Protein AF-A0A0S4UVV8-F1 (afdb_monomer_lite)

Foldseek 3Di:
DDDDWDWDFADDPPDPDTDDIDIGPDDPPDDPVNVVVVVVCVVVVVVLVVCLVPVLPLVVDPDDDPVSNVVSSVNSVVVSVVVVLVVVVVPDPDPDPDPPPPPCPPPAPPPDDPPPPDPDPDDPDPPDPDDDDDD

InterPro domains:
  IPR012337 Ribonuclease H-like superfamily [SSF53098] (10-92)
  IPR039365 Transposase IS701-like [PTHR33627] (4-98)

Organism: Ralstonia solanacearum (NCBI:txid305)

Secondary structure (DSSP, 8-state):
-PPP-EEEEE--TT-SS-SEEEEE---TT--HHHHHHHHHHHHHHHHHHHHHHHTS-GGG-----HHHHHHHHHHHHHHHHHHHHHHHHHTS-TT--S-S-----PPPPTT---TTS-S----------------

Structure (mmCIF, N/CA/C/O backbone):
data_AF-A0A0S4UVV8-F1
#
_entry.id   AF-A0A0S4UVV8-F1
#
loop_
_atom_site.group_PDB
_atom_site.id
_atom_site.type_symbol
_atom_site.label_atom_id
_atom_site.label_alt_id
_atom_site.label_comp_id
_atom_site.label_asym_id
_atom_site.label_entity_id
_atom_site.label_seq_id
_atom_site.pdbx_PDB_ins_code
_atom_site.Cartn_x
_atom_site.Cartn_y
_atom_site.Cartn_z
_atom_site.occupancy
_atom_site.B_iso_or_equiv
_atom_site.auth_seq_id
_atom_site.auth_comp_id
_atom_site.auth_asym_id
_atom_site.auth_atom_id
_atom_site.pdbx_PDB_model_num
ATOM 1 N N . MET A 1 1 ? -30.317 7.949 -1.680 1.00 66.62 1 MET A N 1
ATOM 2 C CA . MET A 1 1 ? -29.940 7.592 -0.297 1.00 66.62 1 MET A CA 1
ATOM 3 C C . MET A 1 1 ? -28.560 6.971 -0.402 1.00 66.62 1 MET A C 1
ATOM 5 O O . MET A 1 1 ? -28.372 6.229 -1.355 1.00 66.62 1 MET A O 1
ATOM 9 N N . ARG A 1 2 ? -27.578 7.368 0.415 1.00 72.00 2 ARG A N 1
ATOM 10 C CA . ARG A 1 2 ? -26.292 6.650 0.428 1.00 72.00 2 ARG A CA 1
ATOM 11 C C . ARG A 1 2 ? -26.494 5.341 1.182 1.00 72.00 2 ARG A C 1
ATOM 13 O O . ARG A 1 2 ? -27.288 5.329 2.122 1.00 72.00 2 ARG A O 1
ATOM 20 N N . ASP A 1 3 ? -25.819 4.293 0.732 1.00 83.56 3 ASP A N 1
ATOM 21 C CA . ASP A 1 3 ? -25.817 3.004 1.417 1.00 83.56 3 ASP A CA 1
ATOM 22 C C . ASP A 1 3 ? -25.159 3.145 2.801 1.00 83.56 3 ASP A C 1
ATOM 24 O O . ASP A 1 3 ? -24.427 4.107 3.050 1.00 83.56 3 ASP A O 1
ATOM 28 N N . GLU A 1 4 ? -25.474 2.233 3.722 1.00 84.88 4 GLU A N 1
ATOM 29 C CA . GLU A 1 4 ? -24.901 2.243 5.072 1.00 84.88 4 GLU A CA 1
ATOM 30 C C . GLU A 1 4 ? -23.381 2.016 5.014 1.00 84.88 4 GLU A C 1
ATOM 32 O O . GLU A 1 4 ? -22.895 1.130 4.312 1.00 84.88 4 GLU A O 1
ATOM 37 N N . GLU A 1 5 ? -22.628 2.830 5.758 1.00 91.38 5 GLU A N 1
ATOM 38 C CA . GLU A 1 5 ? -21.165 2.784 5.822 1.00 91.38 5 GLU A CA 1
ATOM 39 C C . GLU A 1 5 ? -20.698 2.653 7.275 1.00 91.38 5 GLU A C 1
ATOM 41 O O . GLU A 1 5 ? -21.342 3.137 8.211 1.00 91.38 5 GLU A O 1
ATOM 46 N N . TRP A 1 6 ? -19.531 2.044 7.469 1.00 92.44 6 TRP A N 1
ATOM 47 C CA . TRP A 1 6 ? -18.896 1.919 8.774 1.00 92.44 6 TRP A CA 1
ATOM 48 C C . TRP A 1 6 ? -18.036 3.143 9.086 1.00 92.44 6 TRP A C 1
ATOM 50 O O . TRP A 1 6 ? -17.155 3.499 8.301 1.00 92.44 6 TRP A O 1
ATOM 60 N N . LEU A 1 7 ? -18.226 3.735 10.268 1.00 93.50 7 LEU A N 1
ATOM 61 C CA . LEU A 1 7 ? -17.335 4.751 10.829 1.00 93.50 7 LEU A CA 1
ATOM 62 C C . LEU A 1 7 ? -16.480 4.132 11.939 1.00 93.50 7 LEU A C 1
ATOM 64 O O . LEU A 1 7 ? -16.970 3.843 13.030 1.00 93.50 7 LEU A O 1
ATOM 68 N N . LEU A 1 8 ? -15.188 3.958 11.670 1.00 93.50 8 LEU A N 1
ATOM 69 C CA . LEU A 1 8 ? -14.206 3.537 12.660 1.00 93.50 8 LEU A CA 1
ATOM 70 C C . LEU A 1 8 ? -13.521 4.767 13.259 1.00 93.50 8 LEU A C 1
ATOM 72 O O . LEU A 1 8 ? -12.967 5.602 12.541 1.00 93.50 8 LEU A O 1
ATOM 76 N N . VAL A 1 9 ? -13.531 4.850 14.586 1.00 94.62 9 VAL A N 1
ATOM 77 C CA . VAL A 1 9 ? -12.975 5.972 15.343 1.00 94.62 9 VAL A CA 1
ATOM 78 C C . VAL A 1 9 ? -11.842 5.469 16.229 1.00 94.62 9 VAL A C 1
ATOM 80 O O . VAL A 1 9 ? -12.028 4.573 17.049 1.00 94.62 9 VAL A O 1
ATOM 83 N N . GLU A 1 10 ? -10.653 6.038 16.057 1.00 93.88 10 GLU A N 1
ATOM 84 C CA . GLU A 1 10 ? -9.502 5.769 16.912 1.00 93.88 10 GLU A CA 1
ATOM 85 C C . GLU A 1 10 ? -9.471 6.785 18.051 1.00 93.88 10 GLU A C 1
ATOM 87 O O . GLU A 1 10 ? -9.234 7.975 17.830 1.00 93.88 10 GLU A O 1
ATOM 92 N N . TRP A 1 11 ? -9.673 6.296 19.272 1.00 95.56 11 TRP A N 1
ATOM 93 C CA . TRP A 1 11 ? -9.610 7.104 20.484 1.00 95.56 11 TRP A CA 1
ATOM 94 C C . TRP A 1 11 ? -8.552 6.542 21.443 1.00 95.56 11 TRP A C 1
ATOM 96 O O . TRP A 1 11 ? -8.813 5.572 22.159 1.00 95.56 11 TRP A O 1
ATOM 106 N N . PRO A 1 12 ? -7.334 7.110 21.444 1.00 92.25 12 PRO A N 1
ATOM 107 C CA . PRO A 1 12 ? -6.287 6.730 22.381 1.00 92.25 12 PRO A CA 1
ATOM 108 C C . PRO A 1 12 ? -6.662 7.089 23.823 1.00 92.25 12 PRO A C 1
ATOM 110 O O . PRO A 1 12 ? -7.248 8.137 24.092 1.00 92.25 12 PRO A O 1
ATOM 113 N N . GLY A 1 13 ? -6.296 6.224 24.769 1.00 93.31 13 GLY A N 1
ATOM 114 C CA . GLY A 1 13 ? -6.520 6.488 26.188 1.00 93.31 13 GLY A CA 1
ATOM 115 C C . GLY A 1 13 ? -5.768 7.739 26.649 1.00 93.31 13 GLY A C 1
ATOM 116 O O . GLY A 1 13 ? -4.576 7.875 26.390 1.00 93.31 13 GLY A O 1
ATOM 117 N N . GLY A 1 14 ? -6.466 8.631 27.354 1.00 91.94 14 GLY A N 1
ATOM 118 C CA . GLY A 1 14 ? -5.900 9.884 27.865 1.00 91.94 14 GLY A CA 1
ATOM 119 C C . GLY A 1 14 ? -6.101 11.098 26.958 1.00 91.94 14 GLY A C 1
ATOM 120 O O . GLY A 1 14 ? -5.760 12.204 27.370 1.00 91.94 14 GLY A O 1
ATOM 121 N N . GLU A 1 15 ? -6.689 10.928 25.772 1.00 93.25 15 GLU A N 1
ATOM 122 C CA . GLU A 1 15 ? -7.058 12.053 24.910 1.00 93.25 15 GLU A CA 1
ATOM 123 C C . GLU A 1 15 ? -8.505 12.496 25.139 1.00 93.25 15 GLU A C 1
ATOM 125 O O . GLU A 1 15 ? -9.396 11.674 25.362 1.00 93.25 15 GLU A O 1
ATOM 130 N N . ALA A 1 16 ? -8.736 13.810 25.092 1.00 91.75 16 ALA A N 1
ATOM 131 C CA . ALA A 1 16 ? -10.062 14.396 25.289 1.00 91.75 16 ALA A CA 1
ATOM 132 C C . ALA A 1 16 ? -11.001 14.154 24.095 1.00 91.75 16 ALA A C 1
ATOM 134 O O . ALA A 1 16 ? -12.218 14.151 24.269 1.00 91.75 16 ALA A O 1
ATOM 135 N N . GLU A 1 17 ? -10.441 13.931 22.904 1.00 93.62 17 GLU A N 1
ATOM 136 C CA . GLU A 1 17 ? -11.175 13.723 21.657 1.00 93.62 17 GLU A CA 1
ATOM 137 C C . GLU A 1 17 ? -10.524 12.607 20.818 1.00 93.62 17 GLU A C 1
ATOM 139 O O . GLU A 1 17 ? -9.341 12.303 21.002 1.00 93.62 17 GLU A O 1
ATOM 144 N N . PRO A 1 18 ? -11.263 11.984 19.881 1.00 94.25 18 PRO A N 1
ATOM 145 C CA . PRO A 1 18 ? -10.687 10.990 18.989 1.00 94.25 18 PRO A CA 1
ATOM 146 C C . PRO A 1 18 ? -9.662 11.581 18.019 1.00 94.25 18 PRO A C 1
ATOM 148 O O . PRO A 1 18 ? -9.850 12.664 17.466 1.00 94.25 18 PRO A O 1
ATOM 151 N N . THR A 1 19 ? -8.608 10.818 17.734 1.00 93.88 19 THR A N 1
ATOM 152 C CA . THR A 1 19 ? -7.478 11.295 16.921 1.00 93.88 19 THR A CA 1
ATOM 153 C C . THR A 1 19 ? -7.616 10.986 15.441 1.00 93.88 19 THR A C 1
ATOM 155 O O . THR A 1 19 ? -7.047 11.698 14.611 1.00 93.88 19 THR A O 1
ATOM 158 N N . LYS A 1 20 ? -8.325 9.910 15.076 1.00 92.44 20 LYS A N 1
ATOM 159 C CA . LYS A 1 20 ? -8.510 9.513 13.673 1.00 92.44 20 LYS A CA 1
ATOM 160 C C . LYS A 1 20 ? -9.896 8.945 13.425 1.00 92.44 20 LYS A C 1
ATOM 162 O O . LYS A 1 20 ? -10.463 8.252 14.265 1.00 92.44 20 LYS A O 1
ATOM 167 N N . TYR A 1 21 ? -10.379 9.196 12.217 1.00 93.81 21 TYR A N 1
ATOM 168 C CA . TYR A 1 21 ? -11.677 8.759 11.726 1.00 93.81 21 TYR A CA 1
ATOM 169 C C . TYR A 1 21 ? -11.479 8.080 10.375 1.00 93.81 21 TYR A C 1
ATOM 171 O O . TYR A 1 21 ? -10.740 8.586 9.526 1.00 93.81 21 TYR A O 1
ATOM 179 N N . PHE A 1 22 ? -12.129 6.940 10.177 1.00 92.94 22 PHE A N 1
ATOM 180 C CA . PHE A 1 22 ? -12.045 6.155 8.953 1.00 92.94 22 PHE A CA 1
ATOM 181 C C . PHE A 1 22 ? -13.443 5.729 8.522 1.00 92.94 22 PHE A C 1
ATOM 183 O O . PHE A 1 22 ? -14.209 5.219 9.336 1.00 92.94 22 PHE A O 1
ATOM 190 N N . LEU A 1 23 ? -13.759 5.924 7.243 1.00 93.19 23 LEU A N 1
ATOM 191 C CA . LEU A 1 23 ? -14.987 5.423 6.630 1.00 93.19 23 LEU A CA 1
ATOM 192 C C . LEU A 1 23 ? -14.682 4.159 5.829 1.00 93.19 23 LEU A C 1
ATOM 194 O O . LEU A 1 23 ? -13.651 4.085 5.154 1.00 93.19 23 LEU A O 1
ATOM 198 N N . SER A 1 24 ? -15.568 3.170 5.903 1.00 91.06 24 SER A N 1
ATOM 199 C CA . SER A 1 24 ? -15.434 1.911 5.177 1.00 91.06 24 SER A CA 1
ATOM 200 C C . SER A 1 24 ? -16.763 1.458 4.585 1.00 91.06 24 SER A C 1
ATOM 202 O O . SER A 1 24 ? -17.791 1.454 5.256 1.00 91.06 24 SER A O 1
ATOM 204 N N . THR A 1 25 ? -16.707 1.007 3.335 1.00 92.50 25 THR A N 1
ATOM 205 C CA . THR A 1 25 ? -17.807 0.360 2.606 1.00 92.50 25 THR A CA 1
ATOM 206 C C . THR A 1 25 ? -17.776 -1.166 2.756 1.00 92.50 25 THR A C 1
ATOM 208 O O . THR A 1 25 ? -18.246 -1.898 1.886 1.00 92.50 25 THR A O 1
ATOM 211 N N . ALA A 1 26 ? -17.145 -1.668 3.823 1.00 91.06 26 ALA A N 1
ATOM 212 C CA . ALA A 1 26 ? -17.067 -3.097 4.087 1.00 91.06 26 ALA A CA 1
ATOM 213 C C . ALA A 1 26 ? -18.466 -3.712 4.301 1.00 91.06 26 ALA A C 1
ATOM 215 O O . ALA A 1 26 ? -19.371 -3.022 4.777 1.00 91.06 26 ALA A O 1
ATOM 216 N N . PRO A 1 27 ? -18.640 -5.011 3.997 1.00 90.50 27 PRO A N 1
ATOM 217 C CA . PRO A 1 27 ? -19.874 -5.737 4.275 1.00 90.50 27 PRO A CA 1
ATOM 218 C C . PRO A 1 27 ? -20.353 -5.599 5.726 1.00 90.50 27 PRO A C 1
ATOM 220 O O . PRO A 1 27 ? -19.561 -5.374 6.642 1.00 90.50 27 PRO A O 1
ATOM 223 N N . ALA A 1 28 ? -21.657 -5.770 5.944 1.00 87.25 28 ALA A N 1
ATOM 224 C CA . ALA A 1 28 ? -22.258 -5.647 7.272 1.00 87.25 28 ALA A CA 1
ATOM 225 C C . ALA A 1 28 ? -21.787 -6.731 8.271 1.00 87.25 28 ALA A C 1
ATOM 227 O O . ALA A 1 28 ? -21.895 -6.558 9.481 1.00 87.25 28 ALA A O 1
ATOM 228 N N . ASP A 1 29 ? -21.262 -7.851 7.777 1.00 90.12 29 ASP A N 1
ATOM 229 C CA . ASP A 1 29 ? -20.697 -8.951 8.561 1.00 90.12 29 ASP A CA 1
ATOM 230 C C . ASP A 1 29 ? -19.181 -8.814 8.801 1.00 90.12 29 ASP A C 1
ATOM 232 O O . ASP A 1 29 ? -18.567 -9.701 9.400 1.00 90.12 29 ASP A O 1
ATOM 236 N N . ALA A 1 30 ? -18.563 -7.707 8.368 1.00 91.06 30 ALA A N 1
ATOM 237 C CA . ALA A 1 30 ? -17.142 -7.458 8.578 1.00 91.06 30 ALA A CA 1
ATOM 238 C C . ALA A 1 30 ? -16.805 -7.342 10.072 1.00 91.06 30 ALA A C 1
ATOM 240 O O . ALA A 1 30 ? -17.414 -6.583 10.827 1.00 91.06 30 ALA A O 1
ATOM 241 N N . LEU A 1 31 ? -15.771 -8.066 10.501 1.00 93.81 31 LEU A N 1
ATOM 242 C CA . LEU A 1 31 ? -15.310 -8.015 11.884 1.00 93.81 31 LEU A CA 1
ATOM 243 C C . LEU A 1 31 ? -14.559 -6.705 12.147 1.00 93.81 31 LEU A C 1
ATOM 245 O O . LEU A 1 31 ? -13.752 -6.262 11.326 1.00 93.81 31 LEU A O 1
ATOM 249 N N . ILE A 1 32 ? -14.729 -6.129 13.341 1.00 92.44 32 ILE A N 1
ATOM 250 C CA . ILE A 1 32 ? -13.998 -4.917 13.749 1.00 92.44 32 ILE A CA 1
ATOM 251 C C . ILE A 1 32 ? -12.476 -5.086 13.626 1.00 92.44 32 ILE A C 1
ATOM 253 O O . ILE A 1 32 ? -11.781 -4.166 13.204 1.00 92.44 32 ILE A O 1
ATOM 257 N N . GLU A 1 33 ? -11.956 -6.282 13.911 1.00 93.69 33 GLU A N 1
ATOM 258 C CA . GLU A 1 33 ? -10.534 -6.608 13.766 1.00 93.69 33 GLU A CA 1
ATOM 259 C C . GLU A 1 33 ? -10.052 -6.472 12.318 1.00 93.69 33 GLU A C 1
ATOM 261 O O . GLU A 1 33 ? -8.960 -5.959 12.079 1.00 93.69 33 GLU A O 1
ATOM 266 N N . GLN A 1 34 ? -10.876 -6.867 11.344 1.00 92.31 34 GLN A N 1
ATOM 267 C CA . GLN A 1 34 ? -10.562 -6.722 9.922 1.00 92.31 34 GLN A CA 1
ATOM 268 C C . GLN A 1 34 ? -10.570 -5.247 9.512 1.00 92.31 34 GLN A C 1
ATOM 270 O O . GLN A 1 34 ? -9.650 -4.799 8.825 1.00 92.31 34 GLN A O 1
ATOM 275 N N . LEU A 1 35 ? -11.555 -4.472 9.979 1.00 92.81 35 LEU A N 1
ATOM 276 C CA . LEU A 1 35 ? -11.625 -3.028 9.727 1.00 92.81 35 LEU A CA 1
ATOM 277 C C . LEU A 1 35 ? -10.392 -2.308 10.281 1.00 92.81 35 LEU A C 1
ATOM 279 O O . LEU A 1 35 ? -9.770 -1.503 9.582 1.00 92.81 35 LEU A O 1
ATOM 283 N N . VAL A 1 36 ? -10.001 -2.631 11.516 1.00 92.62 36 VAL A N 1
ATOM 284 C CA . VAL A 1 36 ? -8.795 -2.092 12.154 1.00 92.62 36 VAL A CA 1
ATOM 285 C C . VAL A 1 36 ? -7.548 -2.528 11.389 1.00 92.62 36 VAL A C 1
ATOM 287 O O . VAL A 1 36 ? -6.706 -1.683 11.082 1.00 92.62 36 VAL A O 1
ATOM 290 N N . PHE A 1 37 ? -7.430 -3.807 11.028 1.00 91.88 37 PHE A N 1
ATOM 291 C CA . PHE A 1 37 ? -6.290 -4.332 10.279 1.00 91.88 37 PHE A CA 1
ATOM 292 C C . PHE A 1 37 ? -6.087 -3.582 8.960 1.00 91.88 37 PHE A C 1
ATOM 294 O O . PHE A 1 37 ? -5.017 -3.014 8.739 1.00 91.88 37 PHE A O 1
ATOM 301 N N . VAL A 1 38 ? -7.123 -3.500 8.121 1.00 90.94 38 VAL A N 1
ATOM 302 C CA . VAL A 1 38 ? -7.072 -2.803 6.825 1.00 90.94 38 VAL A CA 1
ATOM 303 C C . VAL A 1 38 ? -6.732 -1.325 7.014 1.00 90.94 38 VAL A C 1
ATOM 305 O O . VAL A 1 38 ? -5.847 -0.791 6.344 1.00 90.94 38 VAL A O 1
ATOM 308 N N . THR A 1 39 ? -7.370 -0.669 7.982 1.00 90.81 39 THR A N 1
ATOM 309 C CA . THR A 1 39 ? -7.121 0.742 8.299 1.00 90.81 39 THR A CA 1
ATOM 310 C C . THR A 1 39 ? -5.662 0.997 8.681 1.00 90.81 39 THR A C 1
ATOM 312 O O . THR A 1 39 ? -5.041 1.970 8.240 1.00 90.81 39 THR A O 1
ATOM 315 N N . LYS A 1 40 ? -5.084 0.116 9.500 1.00 89.50 40 LYS A N 1
ATOM 316 C CA . LYS A 1 40 ? -3.701 0.238 9.964 1.00 89.50 40 LYS A CA 1
ATOM 317 C C . LYS A 1 40 ? -2.687 -0.203 8.904 1.00 89.50 40 L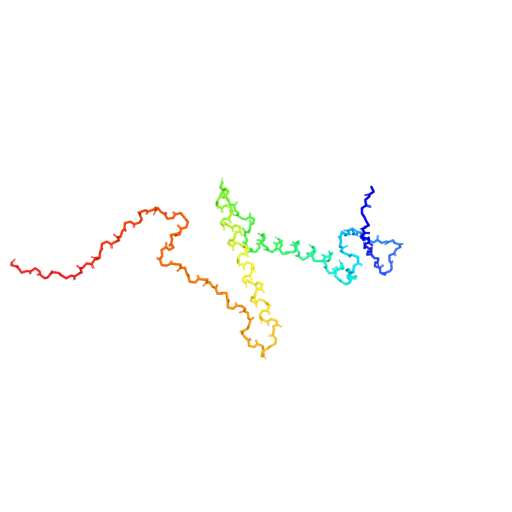YS A C 1
ATOM 319 O O . LYS A 1 40 ? -1.588 0.353 8.887 1.00 89.50 40 LYS A O 1
ATOM 324 N N . MET A 1 41 ? -3.048 -1.094 7.974 1.00 89.69 41 MET A N 1
ATOM 325 C CA . MET A 1 41 ? -2.186 -1.502 6.852 1.00 89.69 41 MET A CA 1
ATOM 326 C C . MET A 1 41 ? -1.752 -0.328 5.970 1.00 89.69 41 MET A C 1
ATOM 328 O O . MET A 1 41 ? -0.651 -0.364 5.424 1.00 89.69 41 MET A O 1
ATOM 332 N N . ARG A 1 42 ? -2.544 0.750 5.883 1.00 85.12 42 ARG A N 1
ATOM 333 C CA . ARG A 1 42 ? -2.170 1.966 5.140 1.00 85.12 42 ARG A CA 1
ATOM 334 C C . ARG A 1 42 ? -0.794 2.510 5.542 1.00 85.12 42 ARG A C 1
ATOM 336 O O . ARG A 1 42 ? -0.031 2.944 4.687 1.00 85.12 42 ARG A O 1
ATOM 343 N N . TRP A 1 43 ? -0.461 2.477 6.833 1.00 84.62 43 TRP A N 1
ATOM 344 C CA . TRP A 1 43 ? 0.848 2.931 7.314 1.00 84.62 43 TRP A CA 1
ATOM 345 C C . TRP A 1 43 ? 1.988 2.015 6.885 1.00 84.62 43 TRP A C 1
ATOM 347 O O . TRP A 1 43 ? 3.102 2.486 6.673 1.00 84.62 43 TRP A O 1
ATOM 357 N N . ARG A 1 44 ? 1.709 0.717 6.748 1.00 87.69 44 ARG A N 1
ATOM 358 C CA . ARG A 1 44 ? 2.684 -0.242 6.243 1.00 87.69 44 ARG A CA 1
ATOM 359 C C . ARG A 1 44 ? 2.995 0.030 4.776 1.00 87.69 44 ARG A C 1
ATOM 361 O O . ARG A 1 44 ? 4.162 0.151 4.449 1.00 87.69 44 ARG A O 1
ATOM 368 N N . ILE A 1 45 ? 1.971 0.285 3.960 1.00 87.06 45 ILE A N 1
ATOM 369 C CA . ILE A 1 45 ? 2.136 0.682 2.553 1.00 87.06 45 ILE A CA 1
ATOM 370 C C . ILE A 1 45 ? 3.041 1.915 2.427 1.00 87.06 45 ILE A C 1
ATOM 372 O O . ILE A 1 45 ? 3.970 1.908 1.629 1.00 87.06 45 ILE A O 1
ATOM 376 N N . GLU A 1 46 ? 2.808 2.961 3.226 1.00 89.44 46 GLU A N 1
ATOM 377 C CA . GLU A 1 46 ? 3.644 4.172 3.189 1.00 89.44 46 GLU A CA 1
ATOM 378 C C . GLU A 1 46 ? 5.112 3.870 3.517 1.00 89.44 46 GLU A C 1
ATOM 380 O O . GLU A 1 46 ? 6.013 4.341 2.825 1.00 89.44 46 GLU A O 1
ATOM 385 N N . ARG A 1 47 ? 5.357 3.049 4.543 1.00 88.56 47 ARG A N 1
ATOM 386 C CA . ARG A 1 47 ? 6.710 2.609 4.898 1.00 88.56 47 ARG A CA 1
ATOM 387 C C . ARG A 1 47 ? 7.350 1.794 3.776 1.00 88.56 47 ARG A C 1
ATOM 389 O O . ARG A 1 47 ? 8.477 2.082 3.394 1.00 88.56 47 ARG A O 1
ATOM 396 N N . ASP A 1 48 ? 6.616 0.845 3.206 1.00 88.12 48 ASP A N 1
ATOM 397 C CA . ASP A 1 48 ? 7.094 0.007 2.107 1.00 88.12 48 ASP A CA 1
ATOM 398 C C . ASP A 1 48 ? 7.464 0.870 0.884 1.00 88.12 48 ASP A C 1
ATOM 400 O O . ASP A 1 48 ? 8.481 0.635 0.236 1.00 88.12 48 ASP A O 1
ATOM 404 N N . TYR A 1 49 ? 6.701 1.935 0.602 1.00 87.06 49 TYR A N 1
ATOM 405 C CA . TYR A 1 49 ? 7.040 2.915 -0.435 1.00 87.06 49 TYR A CA 1
ATOM 406 C C . TYR A 1 49 ? 8.306 3.720 -0.129 1.00 87.06 49 TYR A C 1
ATOM 408 O O . TYR A 1 49 ? 9.029 4.077 -1.064 1.00 87.06 49 TYR A O 1
ATOM 416 N N . GLN A 1 50 ? 8.570 4.046 1.138 1.00 88.69 50 GLN A N 1
ATOM 417 C CA . GLN A 1 50 ? 9.805 4.724 1.533 1.00 88.69 50 GLN A CA 1
ATOM 418 C C . GLN A 1 50 ? 11.014 3.821 1.287 1.00 88.69 50 GLN A C 1
ATOM 420 O O . GLN A 1 50 ? 11.939 4.250 0.596 1.00 88.69 50 GLN A O 1
ATOM 425 N N . ASP A 1 51 ? 10.961 2.566 1.733 1.00 87.00 51 ASP A N 1
ATOM 426 C CA . ASP A 1 51 ? 12.020 1.573 1.510 1.00 87.00 51 ASP A CA 1
ATOM 427 C C . ASP A 1 51 ? 12.259 1.357 0.006 1.00 87.00 51 ASP A C 1
ATOM 429 O O . ASP A 1 51 ? 13.387 1.409 -0.486 1.00 87.00 51 ASP A O 1
ATOM 433 N N . LEU A 1 52 ? 11.179 1.212 -0.766 1.00 88.62 52 LEU A N 1
ATOM 434 C CA . LEU A 1 52 ? 11.235 1.021 -2.214 1.00 88.62 52 LEU A CA 1
ATOM 435 C C . LEU A 1 52 ? 11.915 2.200 -2.937 1.00 88.62 52 LEU A C 1
ATOM 437 O O . LEU A 1 52 ? 12.659 2.000 -3.901 1.00 88.62 52 LEU A O 1
ATOM 441 N N . LYS A 1 53 ? 11.672 3.437 -2.486 1.00 87.88 53 LYS A N 1
ATOM 442 C CA . LYS A 1 53 ? 12.284 4.645 -3.061 1.00 87.88 53 LYS A CA 1
ATOM 443 C C . LYS A 1 53 ? 13.741 4.815 -2.648 1.00 87.88 53 LYS A C 1
ATOM 445 O O . LYS A 1 53 ? 14.550 5.112 -3.523 1.00 87.88 53 LYS A O 1
ATOM 450 N N . GLN A 1 54 ? 14.043 4.661 -1.360 1.00 86.69 54 GLN A N 1
ATOM 451 C CA . GLN A 1 54 ? 15.353 4.982 -0.788 1.00 86.69 54 GLN A CA 1
ATOM 452 C C . GLN A 1 54 ? 16.364 3.847 -0.960 1.00 86.69 54 GLN A C 1
ATOM 454 O O . GLN A 1 54 ? 17.490 4.092 -1.379 1.00 86.69 54 GLN A O 1
ATOM 459 N N . GLU A 1 55 ? 15.969 2.604 -0.681 1.00 85.88 55 GLU A N 1
ATOM 460 C CA . GLU A 1 55 ? 16.890 1.460 -0.679 1.00 85.88 55 GLU A CA 1
ATOM 461 C C . GLU A 1 55 ? 16.941 0.753 -2.036 1.00 85.88 55 GLU A C 1
ATOM 463 O O . GLU A 1 55 ? 17.998 0.299 -2.469 1.00 85.88 55 GLU A O 1
ATOM 468 N N . LEU A 1 56 ? 15.806 0.677 -2.737 1.00 88.06 56 LEU A N 1
ATOM 469 C CA . LEU A 1 56 ? 15.664 -0.117 -3.969 1.00 88.06 56 LEU A CA 1
ATOM 470 C C . LEU A 1 56 ? 15.595 0.727 -5.241 1.00 88.06 56 LEU A C 1
ATOM 472 O O . LEU A 1 56 ? 15.312 0.226 -6.335 1.00 88.06 56 LEU A O 1
ATOM 476 N N . GLY A 1 57 ? 15.875 2.019 -5.091 1.00 89.19 57 GLY A N 1
ATOM 477 C CA . GLY A 1 57 ? 16.113 2.934 -6.191 1.00 89.19 57 GLY A CA 1
ATOM 478 C C . GLY A 1 57 ? 14.900 3.205 -7.066 1.00 89.19 57 GLY A C 1
ATOM 479 O O . GLY A 1 57 ? 15.082 3.683 -8.183 1.00 89.19 57 GLY A O 1
ATOM 480 N N . LEU A 1 58 ? 13.665 2.972 -6.600 1.00 90.12 58 LEU A N 1
ATOM 481 C CA . LEU A 1 58 ? 12.476 3.347 -7.374 1.00 90.12 58 LEU A CA 1
ATOM 482 C C . LEU A 1 58 ? 12.487 4.847 -7.725 1.00 90.12 58 LEU A C 1
ATOM 484 O O . LEU A 1 58 ? 12.018 5.230 -8.794 1.00 90.12 58 LEU A O 1
ATOM 488 N N . GLY A 1 59 ? 13.062 5.687 -6.857 1.00 89.56 59 GLY A N 1
ATOM 489 C CA . GLY A 1 59 ? 13.221 7.124 -7.091 1.00 89.56 59 GLY A CA 1
ATOM 490 C C . GLY A 1 59 ? 14.362 7.519 -8.039 1.00 89.56 59 GLY A C 1
ATOM 491 O O . GLY A 1 59 ? 14.453 8.688 -8.391 1.00 89.56 59 GLY A O 1
ATOM 492 N N . HIS A 1 60 ? 15.219 6.585 -8.465 1.00 91.69 60 HIS A N 1
ATOM 493 C CA . HIS A 1 60 ? 16.447 6.867 -9.229 1.00 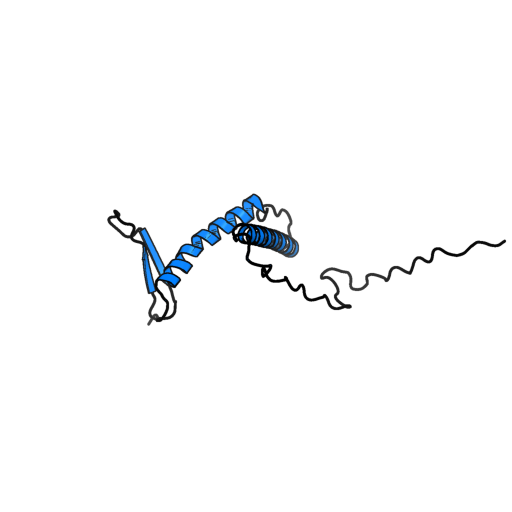91.69 60 HIS A CA 1
ATOM 494 C C . HIS A 1 60 ? 16.292 6.674 -10.746 1.00 91.69 60 HIS A C 1
ATOM 496 O O . HIS A 1 60 ? 17.275 6.513 -11.466 1.00 91.69 60 HIS A O 1
ATOM 502 N N . TYR A 1 61 ? 15.063 6.641 -11.261 1.00 91.12 61 TYR A N 1
ATOM 503 C CA . TYR A 1 61 ? 14.844 6.510 -12.698 1.00 91.12 61 TYR A CA 1
ATOM 504 C C . TYR A 1 61 ? 15.133 7.831 -13.431 1.00 91.12 61 TYR A C 1
ATOM 506 O O . TYR A 1 61 ? 14.398 8.802 -13.276 1.00 91.12 61 TYR A O 1
ATOM 514 N N . GLU A 1 62 ? 16.158 7.846 -14.287 1.00 91.00 62 GLU A N 1
ATOM 515 C CA . GLU A 1 62 ? 16.571 9.031 -15.069 1.00 91.00 62 GLU A CA 1
ATOM 516 C C . GLU A 1 62 ? 16.200 8.950 -16.565 1.00 91.00 62 GLU A C 1
ATOM 518 O O . GLU A 1 62 ? 16.492 9.851 -17.357 1.00 91.00 62 GLU A O 1
ATOM 523 N N . GLY A 1 63 ? 15.558 7.857 -16.991 1.00 90.56 63 GLY A N 1
ATOM 524 C CA . GLY A 1 63 ? 15.149 7.669 -18.383 1.00 90.56 63 GLY A CA 1
ATOM 525 C C . GLY A 1 63 ? 13.905 8.483 -18.771 1.00 90.56 63 GLY A C 1
ATOM 526 O O . GLY A 1 63 ? 13.214 9.061 -17.939 1.00 90.56 63 GLY A O 1
ATOM 527 N N . ARG A 1 64 ? 13.588 8.526 -20.072 1.00 88.38 64 ARG A N 1
ATOM 528 C CA . ARG A 1 64 ? 12.512 9.381 -20.626 1.00 88.38 64 ARG A CA 1
ATOM 529 C C . ARG A 1 64 ? 11.351 8.623 -21.271 1.00 88.38 64 ARG A C 1
ATOM 531 O O . ARG A 1 64 ? 10.595 9.195 -22.047 1.00 88.38 64 ARG A O 1
ATOM 538 N N . GLY A 1 65 ? 11.208 7.330 -20.993 1.00 93.06 65 GLY A N 1
ATOM 539 C CA . GLY A 1 65 ? 10.215 6.493 -21.665 1.00 93.06 65 GLY A CA 1
ATOM 540 C C . GLY A 1 65 ? 9.369 5.698 -20.688 1.00 93.06 65 GLY A C 1
ATOM 541 O O . GLY A 1 65 ? 9.905 5.070 -19.780 1.00 93.06 65 GLY A O 1
ATOM 542 N N . TRP A 1 66 ? 8.062 5.627 -20.949 1.00 92.44 66 TRP A N 1
ATOM 543 C CA . TRP A 1 66 ? 7.138 4.789 -20.178 1.00 92.44 66 TRP A CA 1
ATOM 544 C C . TRP A 1 66 ? 7.625 3.341 -20.062 1.00 92.44 66 TRP A C 1
ATOM 546 O O . TRP A 1 66 ? 7.630 2.765 -18.980 1.00 92.44 66 TRP A O 1
ATOM 556 N N . ARG A 1 67 ? 8.126 2.771 -21.166 1.00 93.19 67 ARG A N 1
ATOM 557 C CA . ARG A 1 67 ? 8.674 1.409 -21.182 1.00 93.19 67 ARG A CA 1
ATOM 558 C C . ARG A 1 67 ? 9.868 1.252 -20.236 1.00 93.19 67 ARG A C 1
ATOM 560 O O . ARG A 1 67 ? 9.936 0.272 -19.505 1.00 93.19 67 ARG A O 1
ATOM 567 N N . GLY A 1 68 ? 10.795 2.210 -20.247 1.00 92.19 68 GLY A N 1
ATOM 568 C CA . GLY A 1 68 ? 11.970 2.181 -19.376 1.00 92.19 68 GLY A CA 1
ATOM 569 C C . GLY A 1 68 ? 11.588 2.327 -17.904 1.00 92.19 68 GLY A C 1
ATOM 570 O O . GLY A 1 68 ? 12.061 1.551 -17.081 1.00 92.19 68 GLY A O 1
ATOM 571 N N . PHE A 1 69 ? 10.675 3.253 -17.598 1.00 94.00 69 PHE A N 1
ATOM 572 C CA . PHE A 1 69 ? 10.126 3.424 -16.255 1.00 94.00 69 PHE A CA 1
ATOM 573 C C . PHE A 1 69 ? 9.443 2.145 -15.768 1.00 94.00 69 PHE A C 1
ATOM 575 O O . PHE A 1 69 ? 9.705 1.690 -14.661 1.00 94.00 69 PHE A O 1
ATOM 582 N N . HIS A 1 70 ? 8.616 1.522 -16.609 1.00 94.38 70 HIS A N 1
ATOM 583 C CA . HIS A 1 70 ? 7.897 0.307 -16.247 1.00 94.38 70 HIS A CA 1
ATOM 584 C C . HIS A 1 70 ? 8.853 -0.853 -15.947 1.00 94.38 70 HIS A C 1
ATOM 586 O O . HIS A 1 70 ? 8.651 -1.572 -14.971 1.00 94.38 70 HIS A O 1
ATOM 592 N N . HIS A 1 71 ? 9.910 -1.035 -16.747 1.00 93.81 71 HIS A N 1
ATOM 593 C CA . HIS A 1 71 ? 10.941 -2.037 -16.459 1.00 93.81 71 HIS A CA 1
ATOM 594 C C . HIS A 1 71 ? 11.663 -1.744 -15.140 1.00 93.81 71 HIS A C 1
ATOM 596 O O . HIS A 1 71 ? 11.791 -2.645 -14.316 1.00 93.81 71 HIS A O 1
ATOM 602 N N . HIS A 1 72 ? 12.069 -0.492 -14.919 1.00 94.94 72 HIS A N 1
ATOM 603 C CA . HIS A 1 72 ? 12.728 -0.057 -13.686 1.00 94.94 72 HIS A CA 1
ATOM 604 C C . HIS A 1 72 ? 11.859 -0.309 -12.452 1.00 94.94 72 HIS A C 1
ATOM 606 O O . HIS A 1 72 ? 12.271 -1.012 -11.537 1.00 94.94 72 HIS A O 1
ATOM 612 N N . ALA A 1 73 ? 10.617 0.178 -12.469 1.00 94.12 73 ALA A N 1
ATOM 613 C CA . ALA A 1 73 ? 9.674 0.003 -11.372 1.00 94.12 73 ALA A CA 1
ATOM 614 C C . ALA A 1 73 ? 9.387 -1.478 -11.094 1.00 94.12 73 ALA A C 1
ATOM 616 O O . ALA A 1 73 ? 9.357 -1.890 -9.937 1.00 94.12 73 ALA A O 1
ATOM 617 N N . THR A 1 74 ? 9.235 -2.294 -12.144 1.00 94.75 74 THR A N 1
ATOM 618 C CA . THR A 1 74 ? 9.023 -3.742 -11.991 1.00 94.75 74 THR A CA 1
ATOM 619 C C . THR A 1 74 ? 10.219 -4.405 -11.306 1.00 94.75 74 THR A C 1
ATOM 621 O O . THR A 1 74 ? 10.024 -5.203 -10.394 1.00 94.75 74 THR A O 1
ATOM 624 N N . LEU A 1 75 ? 11.450 -4.062 -11.703 1.00 94.50 75 LEU A N 1
ATOM 625 C CA . LEU A 1 75 ? 12.664 -4.608 -11.090 1.00 94.50 75 LEU A CA 1
ATOM 626 C C . LEU A 1 75 ? 12.820 -4.167 -9.628 1.00 94.50 75 LEU A C 1
ATOM 628 O O . LEU A 1 75 ? 13.096 -5.01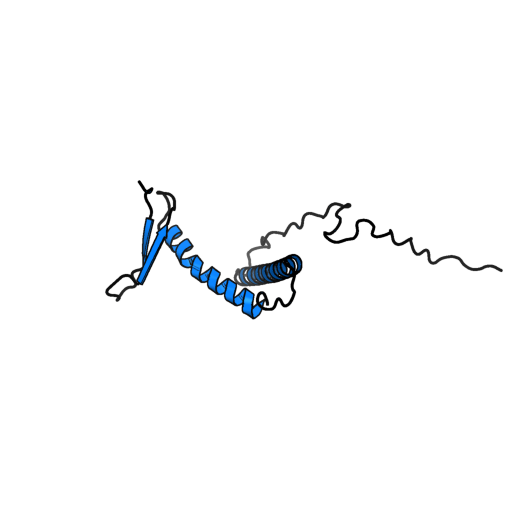5 -8.781 1.00 94.50 75 LEU A O 1
ATOM 632 N N . SER A 1 76 ? 12.576 -2.892 -9.305 1.00 94.25 76 SER A N 1
ATOM 633 C CA . SER A 1 76 ? 12.595 -2.405 -7.916 1.00 94.25 76 SER A CA 1
ATOM 634 C C . SER A 1 76 ? 11.557 -3.122 -7.041 1.00 94.25 76 SER A C 1
ATOM 636 O O . SER A 1 76 ? 11.879 -3.545 -5.933 1.00 94.25 76 SER A O 1
ATOM 638 N N . ILE A 1 77 ? 10.328 -3.319 -7.538 1.00 93.50 77 ILE A N 1
ATOM 639 C CA . ILE A 1 77 ? 9.266 -4.044 -6.813 1.00 93.50 77 ILE A CA 1
ATOM 640 C C . ILE A 1 77 ? 9.621 -5.529 -6.647 1.00 93.50 77 ILE A C 1
ATOM 642 O O . ILE A 1 77 ? 9.408 -6.092 -5.574 1.00 93.50 77 ILE A O 1
ATOM 646 N N . ALA A 1 78 ? 10.192 -6.169 -7.670 1.00 94.62 78 ALA A N 1
ATOM 647 C CA . ALA A 1 78 ? 10.629 -7.562 -7.583 1.00 94.62 78 ALA A CA 1
ATOM 648 C C . ALA A 1 78 ? 11.747 -7.747 -6.543 1.00 94.62 78 ALA A C 1
ATOM 650 O O . ALA A 1 78 ? 11.687 -8.676 -5.737 1.00 94.62 78 ALA A O 1
ATOM 651 N N . ALA A 1 79 ? 12.727 -6.838 -6.510 1.00 94.25 79 ALA A N 1
ATOM 652 C CA . ALA A 1 79 ? 13.787 -6.838 -5.504 1.00 94.25 79 ALA A CA 1
ATOM 653 C C . ALA A 1 79 ? 13.225 -6.665 -4.084 1.00 94.25 79 ALA A C 1
ATOM 655 O O . ALA A 1 79 ? 13.628 -7.383 -3.169 1.00 94.25 79 ALA A O 1
ATOM 656 N N . TYR A 1 80 ? 12.242 -5.775 -3.908 1.00 92.50 80 TYR A N 1
ATOM 657 C CA . TYR A 1 80 ? 11.545 -5.604 -2.632 1.00 92.50 80 TYR A CA 1
ATOM 658 C C . TYR A 1 80 ? 10.850 -6.894 -2.190 1.00 92.50 80 TYR A C 1
ATOM 660 O O . TYR A 1 80 ? 11.041 -7.349 -1.063 1.00 92.50 80 TYR A O 1
ATOM 668 N N . GLY A 1 81 ? 10.087 -7.517 -3.093 1.00 91.75 81 GLY A N 1
ATOM 669 C CA . GLY A 1 81 ? 9.399 -8.779 -2.825 1.00 91.75 81 GLY A CA 1
ATOM 670 C C . GLY A 1 81 ? 10.360 -9.897 -2.420 1.00 91.75 81 GLY A C 1
ATOM 671 O O . GLY A 1 81 ? 10.081 -10.620 -1.466 1.00 91.75 81 GLY A O 1
ATOM 672 N N . PHE A 1 82 ? 11.516 -9.995 -3.085 1.00 92.12 82 PHE A N 1
ATOM 673 C CA . PHE A 1 82 ? 12.572 -10.941 -2.724 1.00 92.12 82 PHE A CA 1
ATOM 674 C C . PHE A 1 82 ? 13.109 -10.692 -1.307 1.00 92.12 82 PHE A C 1
ATOM 676 O O . PHE A 1 82 ? 13.133 -11.609 -0.491 1.00 92.12 82 PHE A O 1
ATOM 683 N N . LEU A 1 83 ? 13.471 -9.450 -0.970 1.00 90.38 83 LEU A N 1
ATOM 684 C CA . LEU A 1 83 ? 13.978 -9.123 0.367 1.00 90.38 83 LEU A CA 1
ATOM 685 C C . LEU A 1 83 ? 12.938 -9.365 1.463 1.00 90.38 83 LEU A C 1
ATOM 687 O O . LEU A 1 83 ? 13.279 -9.858 2.537 1.00 90.38 83 LEU A O 1
ATOM 691 N N . MET A 1 84 ? 11.669 -9.041 1.209 1.00 89.38 84 MET A N 1
ATOM 692 C CA . MET A 1 84 ? 10.592 -9.338 2.153 1.00 89.38 84 MET A CA 1
ATOM 693 C C . MET A 1 84 ? 10.396 -10.840 2.336 1.00 89.38 84 MET A C 1
ATOM 695 O O . MET A 1 84 ? 10.198 -11.289 3.464 1.00 89.38 84 MET A O 1
ATOM 699 N N . ALA A 1 85 ? 10.485 -11.624 1.260 1.00 88.94 85 ALA A N 1
ATOM 700 C CA . ALA A 1 85 ? 10.411 -13.077 1.337 1.00 88.94 85 ALA A CA 1
ATOM 701 C C . ALA A 1 85 ? 11.541 -13.660 2.197 1.00 88.94 85 ALA A C 1
ATOM 703 O O . ALA A 1 85 ? 11.265 -14.462 3.089 1.00 88.94 85 ALA A O 1
ATOM 704 N N . GLU A 1 86 ? 12.778 -13.201 1.996 1.00 90.25 86 GLU A N 1
ATOM 705 C CA . GLU A 1 86 ? 13.936 -13.621 2.792 1.00 90.25 86 GLU A CA 1
ATOM 706 C C . GLU A 1 86 ? 13.786 -13.242 4.273 1.00 90.25 86 GLU A C 1
ATOM 708 O O . GLU A 1 86 ? 13.992 -14.086 5.145 1.00 90.25 86 GLU A O 1
ATOM 713 N N . ARG A 1 87 ? 13.340 -12.014 4.585 1.00 88.31 87 ARG A N 1
ATOM 714 C CA . ARG A 1 87 ? 13.071 -11.588 5.974 1.00 88.31 87 ARG A CA 1
ATOM 715 C C . ARG A 1 87 ? 12.023 -12.484 6.643 1.00 88.31 87 ARG A C 1
ATOM 717 O O . ARG A 1 87 ? 12.250 -12.999 7.732 1.00 88.31 87 ARG A O 1
ATOM 724 N N . LEU A 1 88 ? 10.909 -12.748 5.959 1.00 86.81 88 LEU A N 1
ATOM 725 C CA . LEU A 1 88 ? 9.848 -13.625 6.466 1.00 86.81 88 LEU A CA 1
ATOM 726 C C . LEU A 1 88 ? 10.286 -15.089 6.602 1.00 86.81 88 LEU A C 1
ATOM 728 O O . LEU A 1 88 ? 9.717 -15.823 7.410 1.00 86.81 88 LEU A O 1
ATOM 732 N N . ALA A 1 89 ? 11.237 -15.548 5.788 1.00 84.75 89 ALA A N 1
ATOM 733 C CA . ALA A 1 89 ? 11.817 -16.879 5.912 1.00 84.75 89 ALA A CA 1
ATOM 734 C C . ALA A 1 89 ? 12.773 -16.966 7.111 1.00 84.75 89 ALA A C 1
ATOM 736 O O . ALA A 1 89 ? 12.734 -17.963 7.831 1.00 84.75 89 ALA A O 1
ATOM 737 N N . ALA A 1 90 ? 13.572 -15.924 7.353 1.00 84.56 90 ALA A N 1
ATOM 738 C CA . ALA A 1 90 ? 14.489 -15.834 8.487 1.00 84.56 90 ALA A CA 1
ATOM 739 C C . ALA A 1 90 ? 13.760 -15.745 9.840 1.00 84.56 90 ALA A C 1
ATOM 741 O O . ALA A 1 90 ? 14.214 -16.334 10.819 1.00 84.56 90 ALA A O 1
ATOM 742 N N . ASP A 1 91 ? 12.603 -15.080 9.883 1.00 76.81 91 ASP A N 1
ATOM 743 C CA . ASP A 1 91 ? 11.779 -14.954 11.093 1.00 76.81 91 ASP A CA 1
ATOM 744 C C . ASP A 1 91 ? 11.024 -16.250 11.465 1.00 76.81 91 ASP A C 1
ATOM 746 O O . ASP A 1 91 ? 10.414 -16.338 12.535 1.00 76.81 91 ASP A O 1
ATOM 750 N N . LYS A 1 92 ? 11.046 -17.289 10.614 1.00 69.50 92 LYS A N 1
ATOM 751 C CA . LYS A 1 92 ? 10.442 -18.593 10.933 1.00 69.50 92 LYS A CA 1
ATOM 752 C C . LYS A 1 92 ? 11.414 -19.436 11.771 1.00 69.50 92 LYS A C 1
ATOM 754 O O . LYS A 1 92 ? 12.548 -19.652 11.347 1.00 69.50 92 LYS A O 1
ATOM 759 N N . PRO A 1 93 ? 10.985 -20.004 12.914 1.00 57.09 93 PRO A N 1
ATOM 760 C CA . PRO A 1 93 ? 11.840 -20.881 13.705 1.00 57.09 93 PRO A CA 1
ATOM 761 C C . PRO A 1 93 ? 12.265 -22.112 12.888 1.00 57.09 93 PRO A C 1
ATOM 763 O O . PRO A 1 93 ? 11.461 -22.691 12.148 1.00 57.09 93 PRO A O 1
ATOM 766 N N . VAL A 1 94 ? 13.539 -22.497 13.039 1.00 55.75 94 VAL A N 1
ATOM 767 C CA . VAL A 1 94 ? 14.196 -23.666 12.425 1.00 55.75 94 VAL A CA 1
ATOM 768 C C . VAL A 1 94 ? 13.309 -24.904 12.593 1.00 55.75 94 VAL A C 1
ATOM 770 O O . VAL A 1 94 ? 13.279 -25.523 13.650 1.00 55.75 94 VAL A O 1
ATOM 773 N N . GLY A 1 95 ? 12.540 -25.256 11.563 1.00 55.06 95 GLY A N 1
ATOM 774 C CA . GLY A 1 95 ? 11.641 -26.411 11.633 1.00 55.06 95 GLY A CA 1
ATOM 775 C C . GLY A 1 95 ? 10.524 -26.445 10.600 1.00 55.06 95 GLY A C 1
ATOM 776 O O . GLY A 1 95 ? 10.058 -27.533 10.260 1.00 55.06 95 GLY A O 1
ATOM 777 N N . ASN A 1 96 ? 10.117 -25.305 10.033 1.00 49.78 96 ASN A N 1
ATOM 778 C CA . ASN A 1 96 ? 9.054 -25.310 9.031 1.00 49.78 96 ASN A CA 1
ATOM 779 C C . ASN A 1 96 ? 9.627 -25.486 7.617 1.00 49.78 96 ASN A C 1
ATOM 781 O O . ASN A 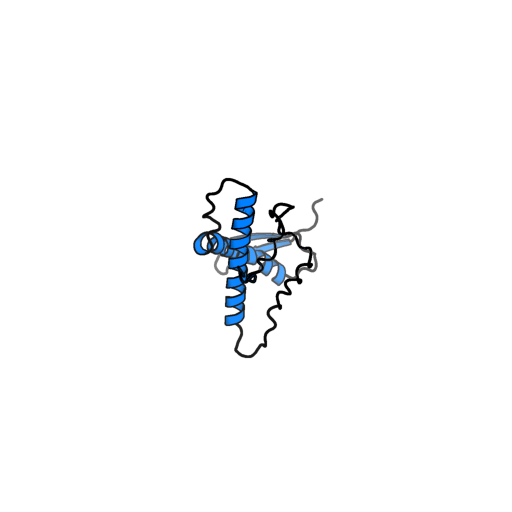1 96 ? 10.097 -24.546 6.978 1.00 49.78 96 ASN A O 1
ATOM 785 N N . LYS A 1 97 ? 9.631 -26.744 7.164 1.00 49.12 97 LYS A N 1
ATOM 786 C CA . LYS A 1 97 ? 10.088 -27.195 5.844 1.00 49.12 97 LYS A CA 1
ATOM 787 C C . LYS A 1 97 ? 9.513 -26.311 4.727 1.00 49.12 97 LYS A C 1
ATOM 789 O O . LYS A 1 97 ? 8.301 -26.213 4.588 1.00 49.12 97 LYS A O 1
ATOM 794 N N . LYS A 1 98 ? 10.420 -25.695 3.957 1.00 51.91 98 LYS A N 1
ATOM 795 C CA . LYS A 1 98 ? 10.350 -25.336 2.524 1.00 51.91 98 LYS A CA 1
ATOM 796 C C . LYS A 1 98 ? 8.945 -25.338 1.889 1.00 51.91 98 LYS A C 1
ATOM 798 O O . LYS A 1 98 ? 8.687 -26.113 0.983 1.00 51.91 98 LYS A O 1
ATOM 803 N N . ASN A 1 99 ? 8.059 -24.460 2.347 1.00 46.06 99 ASN A N 1
ATOM 804 C CA . ASN A 1 99 ? 6.779 -24.171 1.686 1.00 46.06 99 ASN A CA 1
ATOM 805 C C . ASN A 1 99 ? 6.665 -22.671 1.379 1.00 46.06 99 ASN A C 1
ATOM 807 O O . ASN A 1 99 ? 5.577 -22.101 1.381 1.00 46.06 99 ASN A O 1
ATOM 811 N N . PHE A 1 100 ? 7.796 -21.993 1.172 1.00 49.25 100 PHE A N 1
ATOM 812 C CA . PHE A 1 100 ? 7.758 -20.758 0.405 1.00 49.25 100 PHE A CA 1
ATOM 813 C C . PHE A 1 100 ? 7.578 -21.239 -1.017 1.00 49.25 100 PHE A C 1
ATOM 815 O O . PHE A 1 100 ? 8.511 -21.840 -1.537 1.00 49.25 100 PHE A O 1
ATOM 822 N N . LEU A 1 101 ? 6.345 -21.143 -1.518 1.00 51.50 101 LEU A N 1
ATOM 823 C CA . LEU A 1 101 ? 5.960 -21.314 -2.913 1.00 51.50 101 LEU A CA 1
ATOM 824 C C . LEU A 1 101 ? 7.194 -21.503 -3.788 1.00 51.50 101 LEU A C 1
ATOM 826 O O . LEU A 1 101 ? 7.931 -20.541 -4.008 1.00 51.50 101 LEU A O 1
ATOM 830 N N . GLU A 1 102 ? 7.439 -22.736 -4.239 1.00 50.78 102 GLU A N 1
ATOM 831 C CA . GLU A 1 102 ? 8.177 -22.928 -5.478 1.00 50.78 102 GLU A CA 1
ATOM 832 C C . GLU A 1 102 ? 7.527 -21.917 -6.416 1.00 50.78 102 GLU A C 1
ATOM 834 O O . GLU A 1 102 ? 6.344 -22.046 -6.742 1.00 50.78 102 GLU A O 1
ATOM 839 N N . CYS A 1 103 ? 8.219 -20.811 -6.695 1.00 49.03 103 CYS A N 1
ATOM 840 C CA . CYS A 1 103 ? 7.819 -19.919 -7.752 1.00 49.03 103 CYS A CA 1
ATOM 841 C C . CYS A 1 103 ? 7.958 -20.829 -8.957 1.00 49.03 103 CYS A C 1
ATOM 843 O O . CYS A 1 103 ? 9.063 -21.033 -9.457 1.00 49.03 103 CYS A O 1
ATOM 845 N N . GLN A 1 104 ? 6.873 -21.527 -9.291 1.00 50.62 104 GLN A N 1
ATOM 846 C CA . GLN A 1 104 ? 6.783 -22.342 -10.473 1.00 50.62 104 GLN A CA 1
ATOM 847 C C . GLN A 1 104 ? 6.802 -21.310 -11.574 1.00 50.62 104 GLN A C 1
ATOM 849 O O . GLN A 1 104 ? 5.762 -20.824 -12.003 1.00 50.62 104 GLN A O 1
ATOM 854 N N . ILE A 1 105 ? 8.011 -20.886 -11.936 1.00 56.03 105 ILE A N 1
ATOM 855 C CA . ILE A 1 105 ? 8.269 -20.189 -13.172 1.00 56.03 105 ILE A CA 1
ATOM 856 C C . ILE A 1 105 ? 7.750 -21.192 -14.193 1.00 56.03 105 ILE A C 1
ATOM 858 O O . ILE A 1 105 ? 8.347 -22.269 -14.313 1.00 56.03 105 ILE A O 1
ATOM 862 N N . PRO A 1 106 ? 6.600 -20.930 -14.839 1.00 63.84 106 PRO A N 1
ATOM 863 C CA . PRO A 1 106 ? 6.107 -21.846 -15.843 1.00 63.84 106 PRO A CA 1
ATOM 864 C C . PRO A 1 106 ? 7.246 -22.000 -16.837 1.00 63.84 106 PRO A C 1
ATOM 866 O O . PRO A 1 106 ? 7.824 -20.991 -17.257 1.00 63.84 106 PRO A O 1
ATOM 869 N N . ALA A 1 107 ? 7.623 -23.242 -17.142 1.00 73.25 107 ALA A N 1
ATOM 870 C CA . ALA A 1 107 ? 8.621 -23.478 -18.167 1.00 73.25 107 ALA A CA 1
ATOM 871 C C . ALA A 1 107 ? 8.178 -22.695 -19.406 1.00 73.25 107 ALA A C 1
ATOM 873 O O . ALA A 1 107 ? 7.045 -22.854 -19.873 1.00 73.25 107 ALA A O 1
ATOM 874 N N . LEU A 1 108 ? 9.028 -21.772 -19.861 1.00 75.12 108 LEU A N 1
ATOM 875 C CA . LEU A 1 108 ? 8.712 -20.981 -21.039 1.00 75.12 108 LEU A CA 1
ATOM 876 C C . LEU A 1 108 ? 8.497 -21.964 -22.201 1.00 75.12 108 LEU A C 1
ATOM 878 O O . LEU A 1 108 ? 9.284 -22.908 -22.333 1.00 75.12 108 LEU A O 1
ATOM 882 N N . PRO A 1 109 ? 7.445 -21.784 -23.017 1.00 79.31 109 PRO A N 1
ATOM 883 C CA . PRO A 1 109 ? 7.262 -22.572 -24.228 1.00 79.31 109 PRO A CA 1
ATOM 884 C C . PRO A 1 109 ? 8.543 -22.581 -25.072 1.00 79.31 109 PRO A C 1
ATOM 886 O O . PRO A 1 109 ? 9.280 -21.592 -25.088 1.00 79.31 109 PRO A O 1
ATOM 889 N N . ALA A 1 110 ? 8.818 -23.678 -25.781 1.00 76.88 110 ALA A N 1
ATOM 890 C CA . ALA A 1 110 ? 10.021 -23.794 -26.614 1.00 76.88 110 ALA A CA 1
ATOM 891 C C . ALA A 1 110 ? 10.103 -22.701 -27.704 1.00 76.88 110 ALA A C 1
ATOM 893 O O . ALA A 1 110 ? 11.187 -22.376 -28.181 1.00 76.88 110 ALA A O 1
ATOM 894 N N . ASP A 1 111 ? 8.961 -22.118 -28.064 1.00 80.50 111 ASP A N 1
ATOM 895 C CA . ASP A 1 111 ? 8.764 -21.031 -29.019 1.00 80.50 111 ASP A CA 1
ATOM 896 C C . ASP A 1 111 ? 8.599 -19.647 -28.356 1.00 80.50 111 ASP A C 1
ATOM 898 O O . ASP A 1 111 ? 8.201 -18.684 -29.014 1.00 80.50 111 ASP A O 1
ATOM 902 N N . TYR A 1 112 ? 8.908 -19.502 -27.061 1.00 78.44 112 TYR A N 1
ATOM 903 C CA . TYR A 1 112 ? 8.827 -18.213 -26.376 1.00 78.44 112 TYR A CA 1
ATOM 904 C C . TYR A 1 112 ? 9.816 -17.201 -26.970 1.00 78.44 112 TYR A C 1
ATOM 906 O O . TYR A 1 112 ? 11.030 -17.305 -26.798 1.00 78.44 112 TYR A O 1
ATOM 914 N N . ILE A 1 113 ? 9.281 -16.164 -27.616 1.00 75.44 113 ILE A N 1
ATOM 915 C CA . ILE A 1 113 ? 10.054 -15.021 -28.106 1.00 75.44 113 ILE A CA 1
ATOM 916 C C . ILE A 1 113 ? 10.030 -13.922 -27.032 1.00 75.44 113 ILE A C 1
ATOM 918 O O . ILE A 1 113 ? 8.964 -13.357 -26.758 1.00 75.44 113 ILE A O 1
ATOM 922 N N . PRO A 1 114 ? 11.180 -13.563 -26.424 1.00 71.56 114 PRO A N 1
ATOM 923 C CA . PRO A 1 114 ? 11.238 -12.484 -25.449 1.00 71.56 114 PRO A CA 1
ATOM 924 C C . PRO A 1 114 ? 10.743 -11.166 -26.044 1.00 71.56 114 PRO A C 1
ATOM 926 O O . PRO A 1 114 ? 11.097 -10.779 -27.161 1.00 71.56 114 PRO A O 1
ATOM 929 N N . ARG A 1 115 ? 9.936 -10.434 -25.275 1.00 70.19 115 ARG A N 1
ATOM 930 C CA . ARG A 1 115 ? 9.401 -9.136 -25.696 1.00 70.19 115 ARG A CA 1
ATOM 931 C C . ARG A 1 115 ? 10.550 -8.161 -25.993 1.00 70.19 115 ARG A C 1
ATOM 933 O O . ARG A 1 115 ? 11.255 -7.741 -25.080 1.00 70.19 115 ARG A O 1
ATOM 940 N N . GLY A 1 116 ? 10.689 -7.755 -27.255 1.00 63.78 116 GLY A N 1
ATOM 941 C CA . GLY A 1 116 ? 11.747 -6.847 -27.719 1.00 63.78 116 GLY A CA 1
ATOM 942 C C . GLY A 1 116 ? 12.891 -7.525 -28.47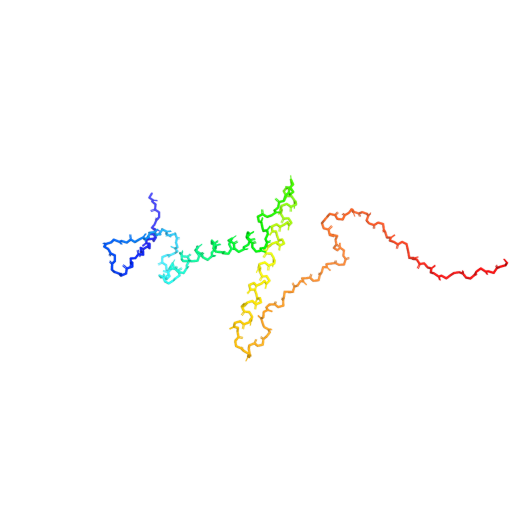7 1.00 63.78 116 GLY A C 1
ATOM 943 O O . GLY A 1 116 ? 13.751 -6.814 -28.992 1.00 63.78 116 GLY A O 1
ATOM 944 N N . SER A 1 117 ? 12.888 -8.856 -28.600 1.00 58.47 117 SER A N 1
ATOM 945 C CA . SER A 1 117 ? 13.724 -9.543 -29.584 1.00 58.47 117 SER A CA 1
ATOM 946 C C . SER A 1 117 ? 13.225 -9.213 -30.996 1.00 58.47 117 SER A C 1
ATOM 948 O O . SER A 1 117 ? 12.012 -9.256 -31.230 1.00 58.47 117 SER A O 1
ATOM 950 N N . PRO A 1 118 ? 14.108 -8.870 -31.953 1.00 56.22 118 PRO A N 1
ATOM 951 C CA . PRO A 1 118 ? 13.696 -8.771 -33.346 1.00 56.22 118 PRO A CA 1
ATOM 952 C C . PRO A 1 118 ? 13.130 -10.129 -33.785 1.00 56.22 118 PRO A C 1
ATOM 954 O O . PRO A 1 118 ? 13.688 -11.168 -33.440 1.00 56.22 118 PRO A O 1
ATOM 957 N N . ALA A 1 119 ? 12.031 -10.122 -34.547 1.00 58.53 119 ALA A N 1
ATOM 958 C CA . ALA A 1 119 ? 11.334 -11.335 -35.001 1.00 58.53 119 ALA A CA 1
ATOM 959 C C . ALA A 1 119 ? 12.221 -12.301 -35.821 1.00 58.53 119 ALA A C 1
ATOM 961 O O . ALA A 1 119 ? 11.857 -13.454 -36.017 1.00 58.53 119 ALA A O 1
ATOM 962 N N . CYS A 1 120 ? 13.401 -11.840 -36.245 1.00 52.31 120 CYS A N 1
ATOM 963 C CA . CYS A 1 120 ? 14.441 -12.629 -36.887 1.00 52.31 120 CYS A CA 1
ATOM 964 C C . CYS A 1 120 ? 15.768 -12.456 -36.135 1.00 52.31 120 CYS A C 1
ATOM 966 O O . CYS A 1 120 ? 16.644 -11.708 -36.571 1.00 52.31 120 CYS A O 1
ATOM 968 N N . ALA A 1 121 ? 15.947 -13.139 -35.005 1.00 51.69 121 ALA A N 1
ATOM 969 C CA . ALA A 1 121 ? 17.299 -13.497 -34.595 1.00 51.69 121 ALA A CA 1
ATOM 970 C C . ALA A 1 121 ? 17.748 -14.611 -35.548 1.00 51.69 121 ALA A C 1
ATOM 972 O O . ALA A 1 121 ? 17.278 -15.740 -35.435 1.00 51.69 121 ALA A O 1
ATOM 973 N N . ALA A 1 122 ? 18.571 -14.267 -36.544 1.00 50.56 122 ALA A N 1
ATOM 974 C CA . ALA A 1 122 ? 19.151 -15.246 -37.455 1.00 50.56 122 ALA A CA 1
ATOM 975 C C . ALA A 1 122 ? 19.759 -16.392 -36.636 1.00 50.56 122 ALA A C 1
ATOM 977 O O . ALA A 1 122 ? 20.515 -16.145 -35.689 1.00 50.56 122 ALA A O 1
ATOM 978 N N . THR A 1 123 ? 19.399 -17.630 -36.972 1.00 48.00 123 THR A N 1
ATOM 979 C CA . THR A 1 123 ? 20.049 -18.822 -36.429 1.00 48.00 123 THR A CA 1
ATOM 980 C C . THR A 1 123 ? 21.548 -18.638 -36.618 1.00 48.00 123 THR A C 1
ATOM 982 O O . THR A 1 123 ? 22.003 -18.432 -37.743 1.00 48.00 123 THR A O 1
ATOM 985 N N . ARG A 1 124 ? 22.316 -18.630 -35.521 1.00 47.75 124 ARG A N 1
ATOM 986 C CA . ARG A 1 124 ? 23.773 -18.720 -35.627 1.00 47.75 124 ARG A CA 1
ATOM 987 C C . ARG A 1 124 ? 24.046 -20.030 -36.344 1.00 47.75 124 ARG A C 1
ATOM 989 O O . ARG A 1 124 ? 23.737 -21.082 -35.791 1.00 47.75 124 ARG A O 1
ATOM 996 N N . ASP A 1 125 ? 24.546 -19.926 -37.569 1.00 44.66 125 ASP A N 1
ATOM 997 C CA . ASP A 1 125 ? 25.009 -21.078 -38.322 1.00 44.66 125 ASP A CA 1
ATOM 998 C C . ASP A 1 125 ? 25.998 -21.840 -37.441 1.00 44.66 125 ASP A C 1
ATOM 1000 O O . ASP A 1 125 ? 26.850 -21.244 -36.767 1.00 44.66 125 ASP A O 1
ATOM 1004 N N . GLU A 1 126 ? 25.793 -23.146 -37.373 1.00 48.12 126 GLU A N 1
ATOM 1005 C CA . GLU A 1 126 ? 26.547 -24.065 -36.540 1.00 48.12 126 GLU A CA 1
ATOM 1006 C C . GLU A 1 126 ? 28.031 -23.920 -36.904 1.00 48.12 126 GLU A C 1
ATOM 1008 O O . GLU A 1 126 ? 28.462 -24.254 -38.008 1.00 48.12 126 GLU A O 1
ATOM 1013 N N . PHE A 1 127 ? 28.825 -23.337 -36.002 1.00 48.53 127 PHE A N 1
ATOM 1014 C CA . PHE A 1 127 ? 30.264 -23.225 -36.202 1.00 48.53 127 PHE A CA 1
ATOM 1015 C C . PHE A 1 127 ? 30.811 -24.653 -36.195 1.00 48.53 127 PHE A C 1
ATOM 1017 O O . PHE A 1 127 ? 30.855 -25.277 -35.139 1.00 48.53 127 PHE A O 1
ATOM 1024 N N . ASN A 1 128 ? 31.157 -25.185 -37.367 1.00 51.84 128 ASN A N 1
ATOM 1025 C CA . ASN A 1 128 ? 31.722 -26.521 -37.530 1.00 51.84 128 ASN A CA 1
ATOM 1026 C C . ASN A 1 128 ? 33.258 -26.421 -37.534 1.00 51.84 128 ASN A C 1
ATOM 1028 O O . ASN A 1 128 ? 33.836 -26.026 -38.550 1.00 51.84 128 ASN A O 1
ATOM 1032 N N . PRO A 1 129 ? 33.957 -26.732 -36.427 1.00 52.22 129 PRO A N 1
ATOM 1033 C CA . PRO A 1 129 ? 35.398 -26.574 -36.353 1.00 52.22 129 PRO A CA 1
ATOM 1034 C C . PRO A 1 129 ? 36.158 -27.805 -36.861 1.00 52.22 129 PRO A C 1
ATOM 1036 O O . PRO A 1 129 ? 37.109 -28.191 -36.205 1.00 52.22 129 PRO A O 1
ATOM 1039 N N . HIS A 1 130 ? 35.825 -28.436 -37.995 1.00 47.09 130 HIS A N 1
ATOM 1040 C CA . HIS A 1 130 ? 36.693 -29.498 -38.537 1.00 47.09 130 HIS A CA 1
ATOM 1041 C C . HIS A 1 130 ? 36.680 -29.606 -40.069 1.00 47.09 130 HIS A C 1
ATOM 1043 O O . HIS A 1 130 ? 35.877 -30.326 -40.652 1.00 47.09 130 HIS A O 1
ATOM 1049 N N . THR A 1 131 ? 37.687 -29.009 -40.710 1.00 48.25 131 THR A N 1
ATOM 1050 C CA . THR A 1 131 ? 38.233 -29.507 -41.984 1.00 48.25 131 THR A CA 1
ATOM 1051 C C . THR A 1 131 ? 39.763 -29.468 -41.924 1.00 48.25 131 THR A C 1
ATOM 1053 O O . THR A 1 131 ? 40.322 -28.370 -41.872 1.00 48.25 131 THR A O 1
ATOM 1056 N N . PRO A 1 132 ? 40.471 -30.613 -41.919 1.00 49.25 132 PRO A N 1
ATOM 1057 C CA . PRO A 1 132 ? 41.913 -30.623 -42.111 1.00 49.25 132 PRO A CA 1
ATOM 1058 C C . PRO A 1 132 ? 42.224 -30.389 -43.595 1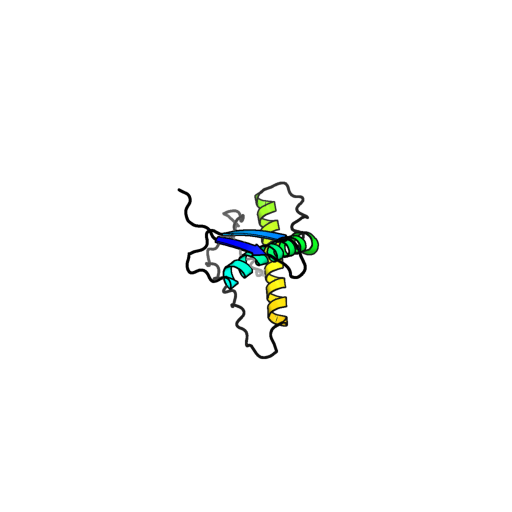.00 49.25 132 PRO A C 1
ATOM 1060 O O . PRO A 1 132 ? 41.775 -31.132 -44.467 1.00 49.25 132 PRO A O 1
ATOM 1063 N N . SER A 1 133 ? 42.991 -29.342 -43.882 1.00 40.09 133 SER A N 1
ATOM 1064 C CA . SER A 1 133 ? 43.529 -29.053 -45.209 1.00 40.09 133 SER A CA 1
ATOM 1065 C C . SER A 1 133 ? 44.512 -30.149 -45.628 1.00 40.09 133 SER A C 1
ATOM 1067 O O . SER A 1 133 ? 45.568 -30.297 -45.017 1.00 40.09 133 SER A O 1
ATOM 1069 N N . SER A 1 134 ? 44.170 -30.897 -46.676 1.00 45.75 134 SER A N 1
ATOM 1070 C CA . SER A 1 134 ? 45.114 -31.719 -47.434 1.00 45.75 134 SER A CA 1
ATOM 1071 C C . SER A 1 134 ? 45.284 -31.087 -48.809 1.00 45.75 134 SER A C 1
ATOM 1073 O O . SER A 1 134 ? 44.329 -31.101 -49.585 1.00 45.75 134 SER A O 1
ATOM 1075 N N . THR A 1 135 ? 46.447 -30.488 -49.068 1.00 43.44 135 THR A N 1
ATOM 1076 C CA . THR A 1 135 ? 47.327 -30.604 -50.257 1.00 43.44 135 THR A CA 1
ATOM 1077 C C . THR A 1 135 ? 48.331 -29.457 -50.214 1.00 43.44 135 THR A C 1
ATOM 1079 O O . THR A 1 135 ? 47.887 -28.297 -50.063 1.00 43.44 135 THR A O 1
#

pLDDT: mean 79.35, std 17.41, range [40.09, 95.56]

Radius of gyration: 26.7 Å; chains: 1; bounding box: 77×46×78 Å

Sequence (135 aa):
MRDEEWLLVEWPGGEAEPTKYFLSTAPADALIEQLVFVTKMRWRIERDYQDLKQELGLGHYEGRGWRGFHHHATLSIAAYGFLMAERLAADKPVGNKKNFLECQIPALPADYIPRGSPACAATRDEFNPHTPSST